Protein AF-A0A2N6NG68-F1 (afdb_monomer_lite)

InterPro domains:
  IPR002035 von Willebrand factor, type A [PF13519] (4-78)
  IPR036465 von Willebrand factor A-like domain superfamily [G3DSA:3.40.50.410] (1-83)
  IPR036465 von Willebrand factor A-like domain superfamily [SSF53300] (2-82)

Radius of gyration: 13.37 Å; chains: 1; bounding box: 29×25×33 Å

Organism: Beauveria bassiana (NCBI:txid176275)

Foldseek 3Di:
DDQQDWDWDWDFFPAIDGLGATDGCDVVSVVVVVVSVVPDDDDDHFGAVPRRVVVLVVSVVPDPQVPHDDDDDDDDPDDGPHD

Sequence (83 aa):
MDDQDSLGIVIFYEKALTLYPIKKMSPQNKNAAERTLRNLTTQRGTTNIWAGIDMALDMFEEADTTGQVPAIILLSDGVTTCA

Secondary structure (DSSP, 8-state):
--SS-EEEEEEESSSEEEEEEEEE--HHHHHHHHHHHHTPPPPPS---HHHHHHHHHHHHHHS--TT---------SS-----

Structure (mmCIF, N/CA/C/O backbone):
data_AF-A0A2N6NG68-F1
#
_entry.id   AF-A0A2N6NG68-F1
#
loop_
_atom_site.group_PDB
_atom_site.id
_atom_site.type_symbol
_atom_site.label_atom_id
_atom_site.label_alt_id
_atom_site.label_comp_id
_atom_site.label_asym_id
_atom_site.label_entity_id
_atom_site.label_seq_id
_atom_site.pdbx_PDB_ins_code
_atom_site.Cartn_x
_atom_site.Cartn_y
_atom_site.Cartn_z
_atom_site.occupancy
_atom_site.B_iso_or_equiv
_atom_site.auth_seq_id
_atom_site.auth_comp_id
_atom_site.auth_asym_id
_atom_site.auth_atom_id
_atom_site.pdbx_PDB_model_num
ATOM 1 N N . MET A 1 1 ? -10.551 10.685 5.081 1.00 77.75 1 MET A N 1
ATOM 2 C CA . MET A 1 1 ? -10.496 9.506 5.961 1.00 77.75 1 MET A CA 1
ATOM 3 C C . MET A 1 1 ? -10.744 9.968 7.376 1.00 77.75 1 MET A C 1
ATOM 5 O O . MET A 1 1 ? -10.113 10.941 7.801 1.00 77.75 1 MET A O 1
ATOM 9 N N . ASP A 1 2 ? -11.697 9.354 8.060 1.00 88.69 2 ASP A N 1
ATOM 10 C CA . ASP A 1 2 ? -11.967 9.610 9.475 1.00 88.69 2 ASP A CA 1
ATOM 11 C C . ASP A 1 2 ? -10.947 8.857 10.352 1.00 88.69 2 ASP A C 1
ATOM 13 O O . ASP A 1 2 ? -9.817 8.647 9.909 1.00 88.69 2 ASP A O 1
ATOM 17 N N . ASP A 1 3 ? -11.233 8.616 11.628 1.00 88.81 3 ASP A N 1
ATOM 18 C CA . ASP A 1 3 ? -10.351 7.876 12.538 1.00 88.81 3 ASP A CA 1
ATOM 19 C C . ASP A 1 3 ? -10.648 6.364 12.602 1.00 88.81 3 ASP A C 1
ATOM 21 O O . ASP A 1 3 ? -9.845 5.609 13.158 1.00 88.81 3 ASP A O 1
ATOM 25 N N . GLN A 1 4 ? -11.753 5.915 12.000 1.00 88.38 4 GLN A N 1
ATOM 26 C CA . GLN A 1 4 ? -12.141 4.509 11.882 1.00 88.38 4 GLN A CA 1
ATOM 27 C C . GLN A 1 4 ? -11.521 3.850 10.651 1.00 88.38 4 GLN A C 1
ATOM 29 O O . GLN A 1 4 ? -11.278 2.635 10.658 1.00 88.38 4 GLN A O 1
ATOM 34 N N . ASP A 1 5 ? -11.210 4.648 9.635 1.00 91.44 5 ASP A N 1
ATOM 35 C CA . ASP A 1 5 ? -10.472 4.225 8.455 1.00 91.44 5 ASP A CA 1
ATOM 36 C C . ASP A 1 5 ? -9.035 3.786 8.788 1.00 91.44 5 ASP A C 1
ATOM 38 O O . ASP A 1 5 ? -8.373 4.318 9.687 1.00 91.44 5 ASP A O 1
ATOM 42 N N . SER A 1 6 ? -8.520 2.841 8.002 1.00 94.25 6 SER A N 1
ATOM 43 C CA . SER A 1 6 ? -7.107 2.454 7.996 1.00 94.25 6 SER A CA 1
ATOM 44 C C . SER A 1 6 ? -6.484 2.786 6.642 1.00 94.25 6 SER A C 1
ATOM 46 O O . SER A 1 6 ? -7.141 2.656 5.612 1.00 94.25 6 SER A O 1
ATOM 48 N N . LEU A 1 7 ? -5.220 3.208 6.630 1.00 95.25 7 LEU A N 1
ATOM 49 C CA . LEU A 1 7 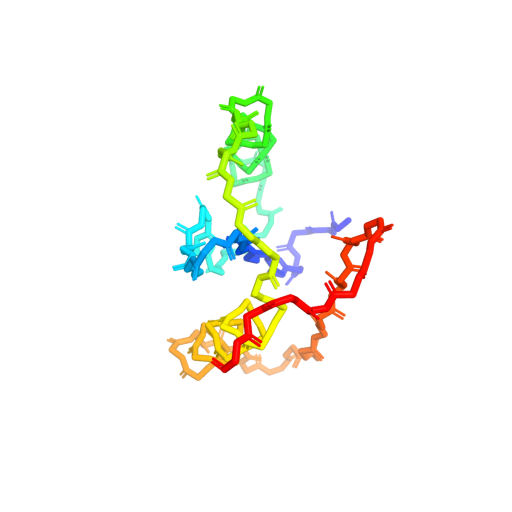? -4.480 3.522 5.406 1.00 95.25 7 LEU A CA 1
ATOM 50 C C . LEU A 1 7 ? -3.117 2.836 5.414 1.00 95.25 7 LEU A C 1
ATOM 52 O O . LEU A 1 7 ? -2.380 2.942 6.394 1.00 95.25 7 LEU A O 1
ATOM 56 N N . GLY A 1 8 ? -2.781 2.195 4.298 1.00 96.06 8 GLY A N 1
ATOM 57 C CA . GLY A 1 8 ? -1.425 1.800 3.928 1.00 96.06 8 GLY A CA 1
ATOM 58 C C . GLY A 1 8 ? -0.996 2.517 2.648 1.00 96.06 8 GLY A C 1
ATOM 59 O O . GLY A 1 8 ? -1.837 2.981 1.880 1.00 96.06 8 GLY A O 1
ATOM 60 N N . ILE A 1 9 ? 0.311 2.640 2.429 1.00 97.00 9 ILE A N 1
ATOM 61 C CA . ILE A 1 9 ? 0.886 3.258 1.232 1.00 97.00 9 ILE A CA 1
ATOM 62 C C . ILE A 1 9 ? 1.990 2.349 0.708 1.00 97.00 9 ILE A C 1
ATOM 64 O O . ILE A 1 9 ? 2.987 2.109 1.393 1.00 97.00 9 ILE A O 1
ATOM 68 N N . VAL A 1 10 ? 1.823 1.903 -0.532 1.00 96.50 10 VAL A N 1
ATOM 69 C CA . VAL A 1 10 ? 2.832 1.188 -1.314 1.00 96.50 10 VAL A CA 1
ATOM 70 C C . VAL A 1 10 ? 3.358 2.132 -2.387 1.00 96.50 10 VAL A C 1
ATOM 72 O O . VAL A 1 10 ? 2.598 2.905 -2.972 1.00 96.50 10 VAL A O 1
ATOM 75 N N . ILE A 1 11 ? 4.659 2.071 -2.648 1.00 95.25 11 ILE A N 1
ATOM 76 C CA . ILE A 1 11 ? 5.265 2.667 -3.840 1.00 95.25 11 ILE A CA 1
ATOM 77 C C . ILE A 1 11 ? 5.755 1.560 -4.757 1.00 95.25 11 ILE A C 1
ATOM 79 O O . ILE A 1 11 ? 6.213 0.520 -4.288 1.00 95.25 11 ILE A O 1
ATOM 83 N N . PHE A 1 12 ? 5.690 1.801 -6.061 1.00 94.06 12 PHE A N 1
ATOM 84 C CA . PHE A 1 12 ? 6.168 0.865 -7.066 1.00 94.06 12 PHE A CA 1
ATOM 85 C C . PHE A 1 12 ? 6.990 1.590 -8.132 1.00 94.06 12 PHE A C 1
ATOM 87 O O . PHE A 1 12 ? 6.682 2.711 -8.532 1.00 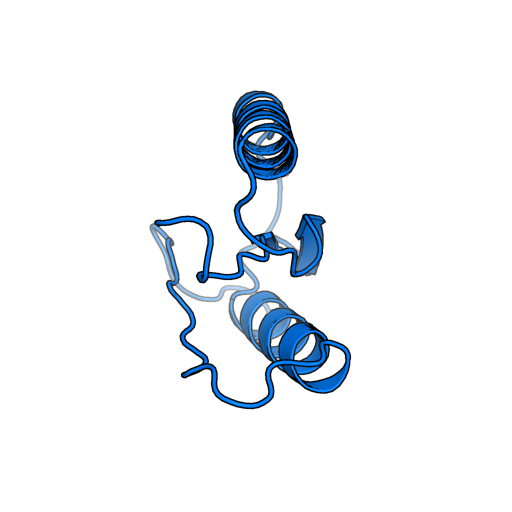94.06 12 PHE A O 1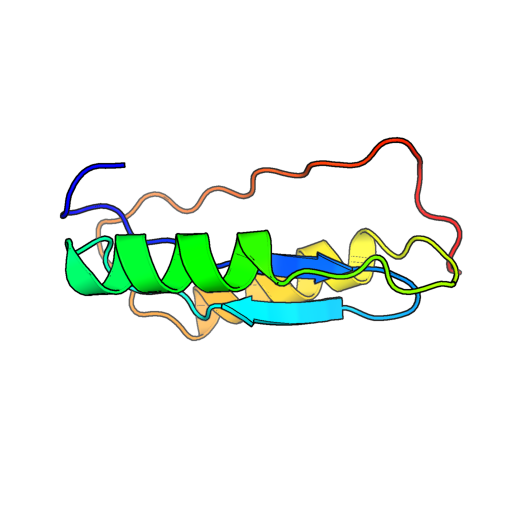
ATOM 94 N N . TYR A 1 13 ? 8.069 0.941 -8.549 1.00 91.56 13 TYR A N 1
ATOM 95 C CA . TYR A 1 13 ? 8.942 1.322 -9.657 1.00 91.56 13 TYR A CA 1
ATOM 96 C C . TYR A 1 13 ? 9.465 0.017 -10.273 1.00 91.56 13 TYR A C 1
ATOM 98 O O . TYR A 1 13 ? 8.648 -0.791 -10.687 1.00 91.56 13 TYR A O 1
ATOM 106 N N . GLU A 1 14 ? 10.766 -0.271 -10.274 1.00 91.06 14 GLU A N 1
ATOM 107 C CA . GLU A 1 14 ? 11.303 -1.593 -10.650 1.00 91.06 14 GLU A CA 1
ATOM 108 C C . GLU A 1 14 ? 10.828 -2.697 -9.689 1.00 91.06 14 GLU A C 1
ATOM 110 O O . GLU A 1 14 ? 10.594 -3.837 -10.089 1.00 91.06 14 GLU A O 1
ATOM 115 N N . LYS A 1 15 ? 10.643 -2.330 -8.417 1.00 91.38 15 LYS A N 1
ATOM 116 C CA . LYS A 1 15 ? 10.095 -3.165 -7.343 1.00 91.38 15 LYS A CA 1
ATOM 117 C C . LYS A 1 15 ? 9.020 -2.409 -6.565 1.00 91.38 15 LYS A C 1
ATOM 119 O O . LYS A 1 15 ? 8.910 -1.188 -6.695 1.00 91.38 15 LYS A O 1
ATOM 124 N N . ALA A 1 16 ? 8.276 -3.124 -5.728 1.00 94.44 16 ALA A N 1
ATOM 125 C CA . ALA A 1 16 ? 7.360 -2.529 -4.764 1.00 94.44 16 ALA A CA 1
ATOM 126 C C . ALA A 1 16 ? 7.982 -2.444 -3.369 1.00 94.44 16 ALA A C 1
ATOM 128 O O . ALA A 1 16 ? 8.816 -3.271 -2.996 1.00 94.44 16 ALA A O 1
ATOM 129 N N . LEU A 1 17 ? 7.601 -1.410 -2.620 1.00 94.88 17 LEU A N 1
ATOM 130 C CA . LEU A 1 17 ? 7.996 -1.200 -1.232 1.00 94.88 17 LEU A CA 1
ATOM 131 C C . LEU A 1 17 ? 6.817 -0.649 -0.429 1.00 94.88 17 LEU A C 1
ATOM 133 O O . LEU A 1 17 ? 6.141 0.289 -0.865 1.00 94.88 17 LEU A O 1
ATOM 137 N N . THR A 1 18 ? 6.653 -1.142 0.795 1.00 95.75 18 THR A N 1
ATOM 138 C CA . THR A 1 18 ? 5.768 -0.530 1.788 1.00 95.75 18 THR A CA 1
ATOM 139 C C . THR A 1 18 ? 6.375 0.7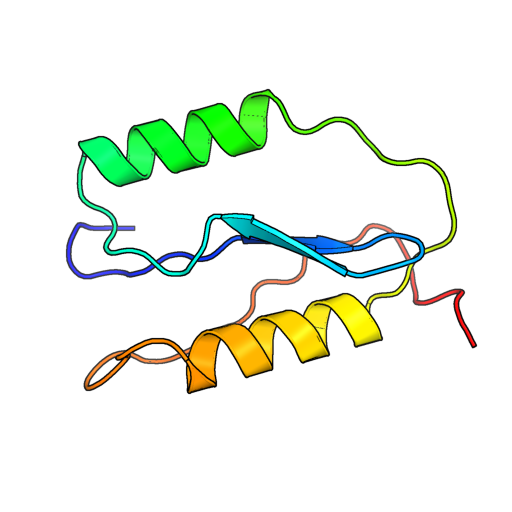84 2.262 1.00 95.75 18 THR A C 1
ATOM 141 O O . THR A 1 18 ? 7.360 0.809 3.000 1.00 95.75 18 THR A O 1
ATOM 144 N N . LEU A 1 19 ? 5.780 1.897 1.844 1.00 95.12 19 LEU A N 1
ATOM 145 C CA . LEU A 1 19 ? 6.175 3.233 2.281 1.00 95.12 19 LEU A CA 1
ATOM 146 C C . LEU A 1 19 ? 5.543 3.574 3.642 1.00 95.12 19 LEU A C 1
ATOM 148 O O . LEU A 1 19 ? 6.145 4.261 4.468 1.00 95.12 19 LEU A O 1
ATOM 152 N N . TYR A 1 20 ? 4.328 3.081 3.885 1.00 96.00 20 TYR A N 1
ATOM 153 C CA . TYR A 1 20 ? 3.613 3.230 5.147 1.00 96.00 20 TYR A CA 1
ATOM 154 C C . TYR A 1 20 ? 2.730 1.993 5.391 1.00 96.00 20 TYR A C 1
ATOM 156 O O . TYR A 1 20 ? 1.874 1.710 4.556 1.00 96.00 20 TYR A O 1
ATOM 164 N N . PRO A 1 21 ? 2.903 1.245 6.495 1.00 95.69 21 PRO A N 1
ATOM 165 C CA . PRO A 1 21 ? 2.083 0.062 6.779 1.00 95.69 21 PRO A CA 1
ATOM 166 C C . PRO A 1 21 ? 0.632 0.446 7.102 1.00 95.69 21 PRO A C 1
ATOM 168 O O . PRO A 1 21 ? 0.386 1.574 7.534 1.00 95.69 21 PRO A O 1
ATOM 171 N N . ILE A 1 22 ? -0.316 -0.490 6.956 1.00 95.56 22 ILE A N 1
ATOM 172 C CA . ILE A 1 22 ? -1.732 -0.238 7.272 1.00 95.56 22 ILE A CA 1
ATOM 173 C C . ILE A 1 22 ? -1.871 0.160 8.743 1.00 95.56 22 ILE A C 1
ATOM 175 O O . ILE A 1 22 ? -1.559 -0.610 9.651 1.00 95.56 22 ILE A O 1
ATOM 179 N N . LYS A 1 23 ? -2.345 1.384 8.988 1.00 94.12 23 LYS A N 1
ATOM 180 C CA . LYS A 1 23 ? -2.602 1.914 10.332 1.00 94.12 23 LYS A CA 1
ATOM 181 C C . LYS A 1 23 ? -3.913 2.682 10.372 1.00 94.12 23 LYS A C 1
ATOM 183 O O . LYS A 1 23 ? -4.275 3.354 9.407 1.00 94.12 23 LYS A O 1
ATOM 188 N N . LYS A 1 24 ? -4.580 2.645 11.529 1.00 94.06 24 LYS A N 1
ATOM 189 C CA . LYS A 1 24 ? -5.741 3.493 11.827 1.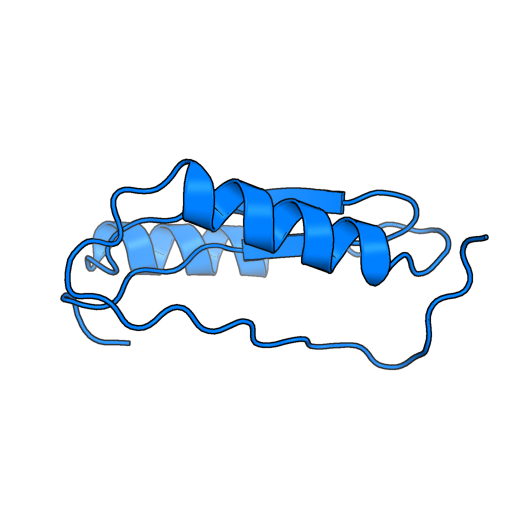00 94.06 24 LYS A CA 1
ATOM 190 C C . LYS A 1 24 ? -5.391 4.963 11.645 1.00 94.06 24 LYS A C 1
ATOM 192 O O . LYS A 1 24 ? -4.337 5.414 12.101 1.00 94.06 24 LYS A O 1
ATOM 197 N N . MET A 1 25 ? -6.299 5.721 11.052 1.00 94.38 25 MET A N 1
ATOM 198 C CA . MET A 1 25 ? -6.100 7.116 10.674 1.00 94.38 25 MET A CA 1
ATOM 199 C C . MET A 1 25 ? -6.348 8.084 11.848 1.00 94.38 25 MET A C 1
ATOM 201 O O . MET A 1 25 ? -7.034 9.101 11.735 1.00 94.38 25 MET A O 1
ATOM 205 N N . SER A 1 26 ? -5.716 7.798 12.993 1.00 95.12 26 SER A N 1
ATOM 206 C CA . SER A 1 26 ? -5.631 8.729 14.123 1.00 95.12 26 SER A CA 1
ATOM 207 C C . SER A 1 26 ? -4.936 10.037 13.709 1.00 95.12 26 SER A C 1
ATOM 209 O O . SER A 1 26 ? -4.166 10.045 12.743 1.00 95.12 26 SER A O 1
ATOM 211 N N . PRO A 1 27 ? -5.130 11.155 14.432 1.00 95.50 27 PRO A N 1
ATOM 212 C CA . PRO A 1 27 ? -4.462 12.419 14.109 1.00 95.50 27 PRO A CA 1
ATOM 213 C C . PRO A 1 27 ? -2.933 12.299 14.005 1.00 95.50 27 PRO A C 1
ATOM 215 O O . PRO A 1 27 ? -2.310 12.923 13.147 1.00 95.50 27 PRO A O 1
ATOM 218 N N . GLN A 1 28 ? -2.308 11.472 14.847 1.00 95.88 28 GLN A N 1
ATOM 219 C CA . GLN A 1 28 ? -0.867 11.222 14.806 1.00 95.88 28 GLN A CA 1
ATOM 220 C C . GLN A 1 28 ? -0.468 10.445 13.545 1.00 95.88 28 GLN A C 1
ATOM 222 O O . GLN A 1 28 ? 0.495 10.815 12.874 1.00 95.88 28 GLN A O 1
ATOM 227 N N . ASN A 1 29 ? -1.227 9.404 13.196 1.00 96.31 29 ASN A N 1
ATOM 228 C CA . ASN A 1 29 ? -0.948 8.560 12.038 1.00 96.31 29 ASN A CA 1
ATOM 229 C C . ASN A 1 29 ? -1.209 9.283 10.712 1.00 96.31 29 ASN A C 1
ATOM 231 O O . ASN A 1 29 ? -0.394 9.153 9.803 1.00 96.31 29 ASN A O 1
ATOM 235 N N . LYS A 1 30 ? -2.250 10.124 10.640 1.00 96.19 30 LYS A N 1
ATOM 236 C CA . LYS A 1 30 ? -2.504 11.048 9.519 1.00 96.19 30 LYS A CA 1
ATOM 237 C C . LYS A 1 30 ? -1.297 11.939 9.251 1.00 96.19 30 LYS A C 1
ATOM 239 O O . LYS A 1 30 ? -0.756 11.938 8.150 1.00 96.19 30 LYS A O 1
ATOM 244 N N . ASN A 1 31 ? -0.819 12.627 10.288 1.00 96.56 31 ASN A N 1
ATOM 245 C CA . ASN A 1 31 ? 0.359 13.487 10.184 1.00 96.56 31 ASN A CA 1
ATOM 246 C C . ASN A 1 31 ? 1.616 12.706 9.768 1.00 96.56 31 ASN A C 1
ATOM 248 O O . ASN A 1 31 ? 2.440 13.219 9.012 1.00 96.56 31 ASN A O 1
ATOM 252 N N . ALA A 1 32 ? 1.785 11.473 10.255 1.00 96.69 32 ALA A N 1
ATOM 253 C CA . ALA A 1 32 ? 2.899 10.618 9.860 1.00 96.69 32 ALA A CA 1
ATOM 254 C C . ALA A 1 32 ? 2.813 10.215 8.379 1.00 96.6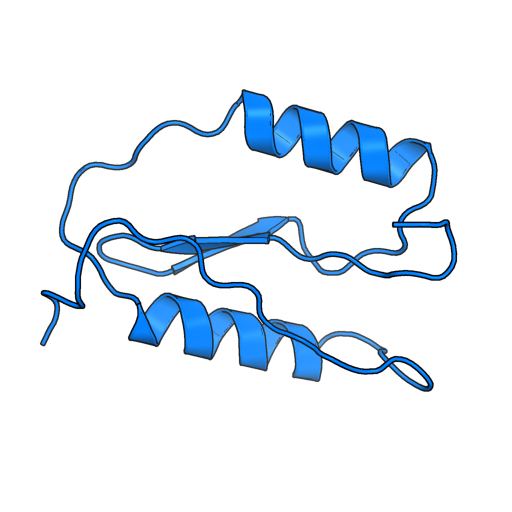9 32 ALA A C 1
ATOM 256 O O . ALA A 1 32 ? 3.795 10.378 7.661 1.00 96.69 32 ALA A O 1
ATOM 257 N N . ALA A 1 33 ? 1.645 9.768 7.909 1.00 96.06 33 ALA A N 1
ATOM 258 C CA . ALA A 1 33 ? 1.411 9.414 6.510 1.00 96.06 33 ALA A CA 1
ATOM 259 C C . ALA A 1 33 ? 1.646 10.612 5.573 1.00 96.06 33 ALA A C 1
ATOM 261 O O . ALA A 1 33 ? 2.340 10.484 4.565 1.00 96.06 33 ALA A O 1
ATOM 262 N N . GLU A 1 34 ? 1.162 11.803 5.939 1.00 96.31 34 GLU A N 1
ATOM 263 C CA . GLU A 1 34 ? 1.407 13.030 5.173 1.00 96.31 34 GLU A CA 1
ATOM 264 C C . GLU A 1 34 ? 2.893 13.384 5.085 1.00 96.31 34 GLU A C 1
ATOM 266 O O . GLU A 1 34 ? 3.384 13.731 4.011 1.00 96.31 34 GLU A O 1
ATOM 271 N N . ARG A 1 35 ? 3.635 13.297 6.196 1.00 96.00 35 ARG A N 1
ATOM 272 C CA . ARG A 1 35 ? 5.087 13.547 6.194 1.00 96.00 35 ARG A CA 1
ATOM 273 C C . ARG A 1 35 ? 5.820 12.543 5.316 1.00 96.00 35 ARG A C 1
ATOM 275 O O . ARG A 1 35 ? 6.705 12.936 4.563 1.00 96.00 35 ARG A O 1
ATOM 282 N N . THR A 1 36 ? 5.434 11.274 5.391 1.00 94.94 36 THR A N 1
ATOM 283 C CA . THR A 1 36 ? 5.979 10.215 4.544 1.00 94.94 36 THR A CA 1
ATOM 284 C C . THR A 1 36 ? 5.761 10.521 3.060 1.00 94.94 36 THR A C 1
ATOM 286 O O . THR A 1 36 ? 6.714 10.455 2.288 1.00 94.94 36 THR A O 1
ATOM 289 N N . LEU A 1 37 ? 4.556 10.947 2.666 1.00 92.88 37 LEU A N 1
ATOM 290 C CA . LEU A 1 37 ? 4.252 11.339 1.285 1.00 92.88 37 LEU A CA 1
ATOM 291 C C . LEU A 1 37 ? 5.016 12.590 0.835 1.00 92.88 37 LEU A C 1
ATOM 293 O O . LEU A 1 37 ? 5.525 12.625 -0.279 1.00 92.88 37 LEU A O 1
ATOM 297 N N . ARG A 1 38 ? 5.141 13.611 1.690 1.00 94.56 38 ARG A N 1
ATOM 298 C CA . ARG A 1 38 ? 5.887 14.844 1.363 1.00 94.56 38 ARG A CA 1
ATOM 299 C C . ARG A 1 38 ? 7.376 14.601 1.130 1.00 94.56 38 ARG A C 1
ATOM 301 O O . ARG A 1 38 ? 7.999 15.360 0.398 1.00 94.56 38 ARG A O 1
ATOM 308 N N . ASN A 1 39 ? 7.926 13.565 1.754 1.00 92.69 39 ASN A N 1
ATOM 309 C CA . ASN A 1 39 ? 9.327 13.177 1.612 1.00 92.69 39 ASN A CA 1
ATOM 310 C C . ASN A 1 39 ? 9.544 12.131 0.509 1.00 92.69 39 ASN A C 1
ATOM 312 O O . ASN A 1 39 ? 10.678 11.691 0.308 1.00 92.69 39 ASN A O 1
ATOM 316 N N . LEU A 1 40 ? 8.483 11.712 -0.188 1.00 89.31 40 LEU A N 1
ATOM 317 C CA . LEU A 1 40 ? 8.594 10.755 -1.275 1.00 89.31 40 LEU A CA 1
ATOM 318 C C . LEU A 1 40 ? 9.383 11.377 -2.428 1.00 89.31 40 LEU A C 1
ATOM 320 O O . LEU A 1 40 ? 8.985 12.380 -3.018 1.00 89.31 40 LEU A O 1
ATOM 324 N N . THR A 1 41 ? 10.500 10.748 -2.767 1.00 85.25 41 THR A N 1
ATOM 325 C CA . THR A 1 41 ? 11.275 11.076 -3.959 1.00 85.25 41 THR A CA 1
ATOM 326 C C . THR A 1 41 ? 10.995 10.045 -5.039 1.00 85.25 41 THR A C 1
ATOM 328 O O . THR A 1 41 ? 10.950 8.840 -4.773 1.00 85.25 41 THR A O 1
ATOM 331 N N . THR A 1 42 ? 10.802 10.517 -6.271 1.00 75.50 42 THR A N 1
ATOM 332 C CA . THR A 1 42 ? 10.658 9.643 -7.437 1.00 75.50 42 THR A CA 1
ATOM 333 C C . THR A 1 42 ? 11.893 8.768 -7.564 1.00 75.50 42 THR A C 1
ATOM 335 O O . THR A 1 42 ? 13.007 9.273 -7.735 1.00 75.50 42 THR A O 1
ATOM 338 N N . GLN A 1 43 ? 11.686 7.459 -7.495 1.00 76.69 43 GLN A N 1
ATOM 339 C CA . GLN A 1 43 ? 12.719 6.490 -7.819 1.00 76.69 43 GLN A CA 1
ATOM 340 C C . GLN A 1 43 ? 12.805 6.379 -9.343 1.00 76.69 43 GLN A C 1
ATOM 342 O O . GLN A 1 43 ? 11.784 6.371 -10.028 1.00 76.69 43 GLN A O 1
ATOM 347 N N . ARG A 1 44 ? 14.025 6.357 -9.889 1.00 74.19 44 ARG A N 1
ATOM 348 C CA . ARG A 1 44 ? 14.234 6.106 -11.323 1.00 74.19 44 ARG A CA 1
ATOM 349 C C . ARG A 1 44 ? 14.055 4.613 -11.598 1.00 74.19 44 ARG A C 1
ATOM 351 O O . ARG A 1 44 ? 14.422 3.808 -10.747 1.00 74.19 44 ARG A O 1
ATOM 358 N N . GLY A 1 45 ? 13.544 4.266 -12.776 1.00 82.69 45 GLY A N 1
ATOM 359 C CA . GLY A 1 45 ? 13.424 2.877 -13.213 1.00 82.69 45 GLY A CA 1
ATOM 360 C C . GLY A 1 45 ? 12.193 2.626 -14.077 1.00 82.69 45 GLY A C 1
ATOM 361 O O . GLY A 1 45 ? 11.607 3.563 -14.621 1.00 82.69 45 GLY A O 1
ATOM 362 N N . THR A 1 46 ? 11.825 1.354 -14.212 1.00 87.44 46 THR A N 1
ATOM 363 C CA . THR A 1 46 ? 10.601 0.901 -14.887 1.00 87.44 46 THR A CA 1
ATOM 364 C C . THR A 1 46 ? 9.373 1.024 -13.980 1.00 87.44 46 THR A C 1
ATOM 366 O O . THR A 1 46 ? 9.476 1.368 -12.804 1.00 87.44 46 THR A O 1
ATOM 369 N N . THR A 1 47 ? 8.197 0.730 -14.531 1.00 91.31 47 THR A N 1
ATOM 370 C CA . THR A 1 47 ? 6.913 0.781 -13.824 1.00 91.31 47 THR A CA 1
ATOM 371 C C . THR A 1 47 ? 6.404 -0.642 -13.609 1.00 91.31 47 THR A C 1
ATOM 373 O O . THR A 1 47 ? 5.984 -1.297 -14.564 1.00 91.31 47 THR A O 1
ATOM 376 N N . ASN A 1 48 ? 6.423 -1.127 -12.367 1.00 94.19 48 ASN A N 1
ATOM 377 C CA . ASN A 1 48 ? 5.947 -2.458 -11.987 1.00 94.19 48 ASN A CA 1
ATOM 378 C C . ASN A 1 48 ? 4.646 -2.374 -11.176 1.00 94.19 48 ASN A C 1
ATOM 380 O O . ASN A 1 48 ? 4.651 -2.478 -9.949 1.00 94.19 48 ASN A O 1
ATOM 384 N N . ILE A 1 49 ? 3.519 -2.171 -11.864 1.00 95.25 49 ILE A N 1
ATOM 385 C CA . ILE A 1 49 ? 2.204 -2.086 -11.206 1.00 95.25 49 ILE A CA 1
ATOM 386 C C . ILE A 1 49 ? 1.863 -3.414 -10.518 1.00 95.25 49 ILE A C 1
ATOM 388 O O . ILE A 1 49 ? 1.314 -3.400 -9.420 1.00 95.25 49 ILE A O 1
ATOM 392 N N . TRP A 1 50 ? 2.226 -4.551 -11.124 1.00 95.50 50 TRP A N 1
ATOM 393 C CA . TRP A 1 50 ? 1.930 -5.879 -10.580 1.00 95.50 50 TRP A CA 1
ATOM 394 C C . TRP A 1 50 ? 2.560 -6.094 -9.213 1.00 95.50 50 TRP A C 1
ATOM 396 O O . TRP A 1 50 ? 1.841 -6.431 -8.280 1.00 95.50 50 TRP A O 1
ATOM 406 N N . ALA A 1 51 ? 3.854 -5.799 -9.063 1.00 95.75 51 ALA A N 1
ATOM 407 C CA . ALA A 1 51 ? 4.508 -5.865 -7.758 1.00 95.75 51 ALA A CA 1
ATOM 408 C C . ALA A 1 51 ? 3.845 -4.927 -6.736 1.00 95.75 51 ALA A C 1
ATOM 410 O O . ALA A 1 51 ? 3.757 -5.257 -5.558 1.00 95.75 51 ALA A O 1
ATOM 411 N N . GLY A 1 52 ? 3.381 -3.750 -7.177 1.00 96.06 52 GLY A N 1
ATOM 412 C CA . GLY A 1 52 ? 2.678 -2.801 -6.312 1.00 96.06 52 GLY A CA 1
ATOM 413 C C . GLY A 1 52 ? 1.341 -3.336 -5.800 1.00 96.06 52 GLY A C 1
ATOM 414 O O . GLY A 1 52 ? 1.021 -3.154 -4.628 1.00 96.06 52 GLY A O 1
ATOM 415 N N . ILE A 1 53 ? 0.572 -4.001 -6.667 1.00 96.56 53 ILE A N 1
ATOM 416 C CA . ILE A 1 53 ? -0.706 -4.625 -6.302 1.00 96.56 53 ILE A CA 1
ATOM 417 C C . ILE A 1 53 ? -0.473 -5.837 -5.398 1.00 96.56 53 ILE A C 1
ATOM 419 O O . ILE A 1 53 ? -1.134 -5.929 -4.372 1.00 96.56 53 ILE A O 1
ATOM 423 N N . ASP A 1 54 ? 0.470 -6.713 -5.745 1.00 97.06 54 ASP A N 1
ATOM 424 C CA . ASP A 1 54 ? 0.826 -7.906 -4.962 1.00 97.06 54 ASP A CA 1
ATOM 425 C C . ASP A 1 54 ? 1.184 -7.522 -3.518 1.00 97.06 54 ASP A C 1
ATOM 427 O O . ASP A 1 54 ? 0.553 -7.965 -2.565 1.00 97.06 54 ASP A O 1
ATOM 431 N N . MET A 1 55 ? 2.056 -6.523 -3.359 1.00 97.38 55 MET A N 1
ATOM 432 C CA . MET A 1 55 ? 2.420 -5.997 -2.044 1.00 97.38 55 MET A CA 1
ATOM 433 C C . MET A 1 55 ? 1.249 -5.360 -1.285 1.00 97.38 55 MET A C 1
ATOM 435 O O . MET A 1 55 ? 1.194 -5.419 -0.058 1.00 97.38 55 MET A O 1
ATOM 439 N N . ALA A 1 56 ? 0.316 -4.712 -1.987 1.00 96.69 56 ALA A N 1
ATOM 440 C CA . ALA A 1 56 ? -0.874 -4.159 -1.350 1.00 96.69 56 ALA A CA 1
ATOM 441 C C . ALA A 1 56 ? -1.825 -5.265 -0.858 1.00 96.69 56 ALA A C 1
ATOM 443 O O . ALA A 1 56 ? -2.479 -5.075 0.167 1.00 96.69 56 ALA A O 1
ATOM 444 N N . LEU A 1 57 ? -1.892 -6.400 -1.562 1.00 96.00 57 LEU A N 1
ATOM 445 C CA . LEU A 1 57 ? -2.649 -7.578 -1.135 1.00 96.00 57 LEU A CA 1
ATOM 446 C C . LEU A 1 57 ? -2.008 -8.223 0.095 1.00 96.00 57 LEU A C 1
ATOM 448 O O . LEU A 1 57 ? -2.709 -8.402 1.089 1.00 96.00 57 LEU A O 1
ATOM 452 N N . ASP A 1 58 ? -0.690 -8.437 0.084 1.00 95.81 58 ASP A N 1
ATOM 453 C CA . ASP A 1 58 ? 0.058 -8.943 1.246 1.00 95.81 58 ASP A CA 1
ATOM 454 C C . ASP A 1 58 ? -0.194 -8.077 2.491 1.00 95.81 58 ASP A C 1
ATOM 456 O O . ASP A 1 58 ? -0.474 -8.574 3.581 1.00 95.81 58 ASP A O 1
ATOM 460 N N . MET A 1 59 ? -0.195 -6.749 2.326 1.00 95.31 59 MET A N 1
ATOM 461 C CA . MET A 1 59 ? -0.493 -5.822 3.419 1.00 95.31 59 MET A CA 1
ATOM 462 C C . MET A 1 59 ? -1.899 -5.996 4.006 1.00 95.31 59 MET A C 1
ATOM 464 O O . MET A 1 59 ? -2.082 -5.738 5.197 1.00 95.31 59 MET A O 1
ATOM 468 N N . PHE A 1 60 ? -2.896 -6.382 3.205 1.00 93.50 60 PHE A N 1
ATOM 469 C CA . PHE A 1 60 ? -4.233 -6.675 3.722 1.00 93.50 60 PHE A CA 1
ATOM 470 C C . PHE A 1 60 ? -4.290 -8.007 4.464 1.00 93.50 60 PHE A C 1
ATOM 472 O O . PHE A 1 60 ? -5.020 -8.092 5.447 1.00 93.50 60 PHE A O 1
ATOM 479 N N . GLU A 1 61 ? -3.535 -9.015 4.024 1.00 91.50 61 GLU A N 1
ATOM 480 C CA . GLU A 1 61 ? -3.460 -10.314 4.703 1.00 91.50 61 GLU A CA 1
ATOM 481 C C . GLU A 1 61 ? -2.759 -10.212 6.064 1.00 91.50 61 GLU A C 1
ATOM 483 O O . GLU A 1 61 ? -3.168 -10.859 7.029 1.00 91.50 61 GLU A O 1
ATOM 488 N N . GLU A 1 62 ? -1.736 -9.362 6.169 1.00 89.81 62 GLU A N 1
ATOM 489 C CA . GLU A 1 62 ? -0.999 -9.128 7.416 1.00 89.81 62 GLU A CA 1
ATOM 490 C C . GLU A 1 62 ? -1.746 -8.225 8.411 1.00 89.81 62 GLU A C 1
ATOM 492 O O . GLU A 1 62 ? -1.502 -8.284 9.621 1.00 89.81 62 GLU A O 1
ATOM 497 N N . ALA A 1 63 ? -2.629 -7.354 7.922 1.00 87.00 63 ALA A N 1
ATOM 498 C CA . ALA A 1 63 ? -3.344 -6.397 8.753 1.00 87.00 63 ALA A CA 1
ATOM 499 C C . ALA A 1 63 ? -4.658 -6.978 9.294 1.00 87.00 63 ALA A C 1
ATOM 501 O O . ALA A 1 63 ? -5.483 -7.503 8.550 1.00 87.00 63 ALA A O 1
ATOM 502 N N . ASP A 1 64 ? -4.925 -6.774 10.588 1.00 81.31 64 ASP A N 1
ATOM 503 C CA . ASP A 1 64 ? -6.263 -7.016 11.136 1.00 81.31 64 ASP A CA 1
ATOM 504 C C . ASP A 1 64 ? -7.237 -5.949 10.617 1.00 81.31 64 ASP A C 1
ATOM 506 O O . ASP A 1 64 ? -7.340 -4.835 11.140 1.00 81.31 64 ASP A O 1
ATOM 510 N N . THR A 1 65 ? -7.923 -6.297 9.533 1.00 76.94 65 THR A N 1
ATOM 511 C CA . THR A 1 65 ? -8.911 -5.459 8.846 1.00 76.94 65 THR A CA 1
ATOM 512 C C . THR A 1 65 ? -10.344 -5.892 9.153 1.00 76.94 65 THR A C 1
ATOM 514 O O . THR A 1 65 ? -11.275 -5.529 8.433 1.00 76.94 65 THR A O 1
ATOM 517 N N . THR A 1 66 ? -10.562 -6.651 10.234 1.00 82.12 66 THR A N 1
ATOM 518 C CA . THR A 1 66 ? -11.887 -7.167 10.601 1.00 82.12 66 THR A CA 1
ATOM 519 C C . THR A 1 66 ? -12.922 -6.039 10.683 1.00 82.12 66 THR A C 1
ATOM 521 O O . THR A 1 66 ? -12.765 -5.070 11.425 1.00 82.12 66 THR A O 1
ATOM 524 N N . GLY A 1 67 ? -14.004 -6.162 9.907 1.00 83.56 67 GLY A N 1
ATOM 525 C CA . GLY A 1 67 ? -15.070 -5.155 9.838 1.00 83.56 67 GLY A CA 1
ATOM 526 C C . GLY A 1 67 ? -14.764 -3.940 8.951 1.00 83.56 67 GLY A C 1
ATOM 527 O O . GLY A 1 67 ? -15.573 -3.015 8.907 1.00 83.56 67 GLY A O 1
ATOM 528 N N . GLN A 1 68 ? -13.637 -3.930 8.236 1.00 86.12 68 GLN A N 1
ATOM 529 C CA . GLN A 1 68 ? -13.291 -2.920 7.234 1.00 86.12 68 GLN A CA 1
ATOM 530 C C . GLN A 1 68 ? -13.527 -3.466 5.819 1.00 86.12 68 GLN A C 1
ATOM 532 O O . GLN A 1 68 ? -13.419 -4.665 5.573 1.00 86.12 68 GLN A O 1
ATOM 537 N N . VAL A 1 69 ? -13.852 -2.580 4.875 1.00 90.81 69 VAL A N 1
ATOM 538 C CA . VAL A 1 69 ? -13.943 -2.930 3.450 1.00 90.81 69 VAL A CA 1
ATOM 539 C C . VAL A 1 69 ? -12.596 -2.599 2.797 1.00 90.81 69 VAL A C 1
ATOM 541 O O . VAL A 1 69 ? -12.259 -1.415 2.721 1.00 90.81 69 VAL A O 1
ATOM 544 N N . PRO A 1 70 ? -11.807 -3.593 2.347 1.00 92.56 70 PRO A N 1
ATOM 545 C CA . PRO A 1 70 ? -10.522 -3.331 1.711 1.00 92.56 70 PRO A CA 1
ATOM 546 C C . PRO A 1 70 ? -10.723 -2.718 0.321 1.00 92.56 70 PRO A C 1
ATOM 548 O O . PRO A 1 70 ? -11.591 -3.139 -0.445 1.00 92.56 70 PRO A O 1
ATOM 551 N N . ALA A 1 71 ? -9.903 -1.723 -0.014 1.00 94.62 71 ALA A N 1
ATOM 552 C CA . ALA A 1 71 ? -9.895 -1.087 -1.325 1.00 94.62 71 ALA A CA 1
ATOM 553 C C . ALA A 1 71 ? -8.477 -0.639 -1.696 1.00 94.62 71 ALA A C 1
ATOM 555 O O . ALA A 1 71 ? -7.751 -0.100 -0.862 1.00 94.62 71 ALA A O 1
ATOM 556 N N . ILE A 1 72 ? -8.108 -0.823 -2.965 1.00 96.31 72 ILE A N 1
ATOM 557 C CA . ILE A 1 72 ? -6.847 -0.333 -3.531 1.00 96.31 72 ILE A CA 1
ATOM 558 C C . ILE A 1 72 ? -7.162 0.856 -4.437 1.00 96.31 72 ILE A C 1
ATOM 560 O O . ILE A 1 72 ? -7.979 0.748 -5.350 1.00 96.31 72 ILE A O 1
ATOM 564 N N . ILE A 1 73 ? -6.487 1.982 -4.201 1.00 96.62 73 ILE A N 1
ATOM 565 C CA . ILE A 1 73 ? -6.500 3.139 -5.099 1.00 96.62 73 ILE A CA 1
ATOM 566 C C . ILE A 1 73 ? -5.142 3.192 -5.792 1.00 96.62 73 ILE A C 1
ATOM 568 O O . ILE A 1 73 ? -4.120 3.418 -5.147 1.00 96.62 73 ILE A O 1
ATOM 572 N N . LEU A 1 74 ? -5.141 2.983 -7.107 1.00 95.81 74 LEU A N 1
ATOM 573 C CA . LEU A 1 74 ? -3.936 3.016 -7.927 1.00 95.81 74 LEU A CA 1
ATOM 574 C C . LEU A 1 74 ? -3.792 4.384 -8.601 1.00 95.81 74 LEU A C 1
ATOM 576 O O . LEU A 1 74 ? -4.676 4.806 -9.345 1.00 95.81 74 LEU A O 1
ATOM 580 N N . LEU A 1 75 ? -2.657 5.049 -8.376 1.00 94.38 75 LEU A N 1
ATOM 581 C CA . LEU A 1 75 ? -2.270 6.263 -9.092 1.00 94.38 75 LEU A CA 1
ATOM 582 C C . LEU A 1 75 ? -1.053 5.958 -9.970 1.00 94.38 75 LEU A C 1
ATOM 584 O O . LEU A 1 75 ? 0.022 5.654 -9.460 1.00 94.38 75 LEU A O 1
ATOM 588 N N . SER A 1 76 ? -1.231 6.027 -11.287 1.00 91.25 76 SER A N 1
ATOM 589 C CA . SER A 1 76 ? -0.169 5.845 -12.277 1.00 91.25 76 SER A CA 1
ATOM 590 C C . SER A 1 76 ? -0.460 6.700 -13.508 1.00 91.25 76 SER A C 1
ATOM 592 O O . SER A 1 76 ? -1.621 6.909 -13.858 1.00 91.25 76 SER A O 1
ATOM 594 N N . ASP A 1 77 ? 0.588 7.198 -14.155 1.00 89.81 77 ASP A N 1
ATOM 595 C CA . ASP A 1 77 ? 0.546 7.934 -15.421 1.00 89.81 77 ASP A CA 1
ATOM 596 C C . ASP A 1 77 ? 0.872 7.047 -16.637 1.00 89.81 77 ASP A C 1
ATOM 598 O O . ASP A 1 77 ? 0.930 7.535 -17.766 1.00 89.81 77 ASP A O 1
ATOM 602 N N . GLY A 1 78 ? 1.064 5.741 -16.427 1.00 86.69 78 GLY A N 1
ATOM 603 C CA . GLY A 1 78 ? 1.471 4.807 -17.466 1.00 86.69 78 GLY A CA 1
ATOM 604 C C . GLY A 1 78 ? 0.985 3.380 -17.236 1.00 86.69 78 GLY A C 1
ATOM 605 O O . GLY A 1 78 ? 0.084 3.107 -16.447 1.00 86.69 78 GLY A O 1
ATOM 606 N N . VAL A 1 79 ? 1.592 2.458 -17.979 1.00 89.31 79 VAL A N 1
ATOM 607 C CA . VAL A 1 79 ? 1.316 1.018 -17.916 1.00 89.31 79 VAL A CA 1
ATOM 608 C C . VAL A 1 79 ? 2.522 0.269 -17.363 1.00 89.31 79 VAL A C 1
ATOM 610 O O . VAL A 1 79 ? 3.633 0.804 -17.333 1.00 89.31 79 VAL A O 1
ATOM 613 N N . THR A 1 80 ? 2.317 -0.983 -16.949 1.00 88.62 80 THR A N 1
ATOM 614 C CA . THR A 1 80 ? 3.427 -1.865 -16.580 1.00 88.62 80 THR A CA 1
ATOM 615 C C . THR A 1 80 ? 4.420 -1.983 -17.733 1.00 88.62 80 THR A C 1
ATOM 617 O O . THR A 1 80 ? 4.038 -2.263 -18.868 1.00 88.62 80 THR A O 1
ATOM 620 N N . THR A 1 81 ? 5.701 -1.803 -17.421 1.00 89.19 81 THR A N 1
ATOM 621 C CA . THR A 1 81 ? 6.820 -1.985 -18.359 1.00 89.19 81 THR A CA 1
ATOM 622 C C . THR A 1 81 ? 7.784 -3.094 -17.932 1.00 89.19 81 THR A C 1
ATOM 624 O O . THR A 1 81 ? 8.680 -3.447 -18.695 1.00 89.19 81 THR A O 1
ATOM 627 N N . CYS A 1 82 ? 7.590 -3.670 -16.742 1.00 78.69 82 CYS A N 1
ATOM 628 C CA . CYS A 1 82 ? 8.294 -4.869 -16.286 1.00 78.69 82 CYS A CA 1
ATOM 629 C C . CYS A 1 82 ? 7.681 -6.143 -16.882 1.00 78.69 82 CYS A C 1
ATOM 631 O O . CYS A 1 82 ? 6.460 -6.231 -17.013 1.00 78.69 82 CYS A O 1
ATOM 633 N N . ALA A 1 83 ? 8.543 -7.103 -17.223 1.00 61.00 83 ALA A N 1
ATOM 634 C CA . ALA A 1 83 ? 8.159 -8.452 -17.637 1.00 61.00 83 ALA A CA 1
ATOM 635 C C . ALA A 1 83 ? 7.899 -9.354 -16.426 1.00 61.00 83 ALA A C 1
ATOM 637 O O . ALA A 1 83 ? 8.613 -9.175 -15.411 1.00 61.00 83 ALA A O 1
#

pLDDT: mean 91.38, std 6.59, range [61.0, 97.38]